Protein AF-A0A2V6EU14-F1 (afdb_monomer_lite)

Secondary structure (DSSP, 8-state):
--HHHHHHHHHTTSS-HHHHHHHHHHHHHHHHHHTT-TTTTTHHHHHHHHS-HHHHHHIIIIIHHHHHHHIIIIIHHH-HHHHHHHHHHHHHHHHHHHHHHHHHHHT-SSHHHHHHHHHHHHHT-

Sequence (125 aa):
LDFVALADLGKSGLLTGKLAWFAFAGIFLGLAVKVPLFPFHTWLPDAYETAPTGVSMVLTGVLSKMGVYGFVRLLLPLFPHEIKILAPWLLGLAICSIVFASLAAWAQSDLKRMVAYLSINHLGY

Radius of gyration: 16.26 Å; chains: 1; bounding box: 33×29×45 Å

Structure (mmCIF, N/CA/C/O backbone):
data_AF-A0A2V6EU14-F1
#
_entry.id   AF-A0A2V6EU14-F1
#
loop_
_atom_site.group_PDB
_atom_site.id
_atom_site.type_symbol
_atom_site.label_atom_id
_atom_site.label_alt_id
_atom_site.label_comp_id
_atom_site.label_asym_id
_atom_site.label_entity_id
_atom_site.label_seq_id
_atom_site.pdbx_PDB_ins_code
_atom_site.Cartn_x
_atom_site.Cartn_y
_atom_site.Cartn_z
_atom_site.occupancy
_atom_site.B_iso_or_equiv
_atom_site.auth_seq_id
_atom_site.auth_comp_id
_atom_site.auth_asym_id
_atom_site.auth_atom_id
_atom_site.pdbx_PDB_model_num
ATOM 1 N N . LEU A 1 1 ? 12.573 -18.080 -7.202 1.00 59.81 1 LEU A N 1
ATOM 2 C CA . LEU A 1 1 ? 13.006 -17.181 -8.294 1.00 59.81 1 LEU A CA 1
ATOM 3 C C . LEU A 1 1 ? 13.930 -16.124 -7.712 1.00 59.81 1 LEU A C 1
ATOM 5 O O . LEU A 1 1 ? 13.534 -15.402 -6.798 1.00 59.81 1 LEU A O 1
ATOM 9 N N . ASP A 1 2 ? 15.173 -16.105 -8.180 1.00 84.25 2 ASP A N 1
ATOM 10 C CA . ASP A 1 2 ? 16.154 -15.094 -7.787 1.00 84.25 2 ASP A CA 1
ATOM 11 C C . ASP A 1 2 ? 15.720 -13.699 -8.287 1.00 84.25 2 ASP A C 1
ATOM 13 O O . ASP A 1 2 ? 15.019 -13.582 -9.293 1.00 84.25 2 ASP A O 1
ATOM 17 N N . PHE A 1 3 ? 16.092 -12.642 -7.564 1.00 78.31 3 PHE A N 1
ATOM 18 C CA . PHE A 1 3 ? 15.792 -11.256 -7.930 1.00 78.31 3 PHE A CA 1
ATOM 19 C C . PHE A 1 3 ? 16.407 -10.901 -9.276 1.00 78.31 3 PHE A C 1
ATOM 21 O O . PHE A 1 3 ? 15.763 -10.259 -10.099 1.00 78.31 3 PHE A O 1
ATOM 28 N N . VAL A 1 4 ? 17.641 -11.360 -9.490 1.00 80.69 4 VAL A N 1
ATOM 29 C CA . VAL A 1 4 ? 18.385 -11.148 -10.730 1.00 80.69 4 VAL A CA 1
ATOM 30 C C . VAL A 1 4 ? 17.641 -11.804 -11.888 1.00 80.69 4 VAL A C 1
ATOM 32 O O . VAL A 1 4 ? 17.346 -11.138 -12.871 1.00 80.69 4 VAL A O 1
ATOM 35 N N . ALA A 1 5 ? 17.192 -13.049 -11.709 1.00 82.88 5 ALA A N 1
ATOM 36 C CA . ALA A 1 5 ? 16.390 -13.746 -12.711 1.00 82.88 5 ALA A CA 1
ATOM 37 C C . ALA A 1 5 ? 15.072 -13.013 -13.036 1.00 82.88 5 ALA A C 1
ATOM 39 O O . ALA A 1 5 ? 14.690 -12.934 -14.199 1.00 82.88 5 ALA A O 1
ATOM 40 N N . LEU A 1 6 ? 14.381 -12.442 -12.040 1.00 79.31 6 LEU A N 1
ATOM 41 C CA . LEU A 1 6 ? 13.170 -11.638 -12.277 1.00 79.31 6 LEU A CA 1
ATOM 42 C C . LEU A 1 6 ? 13.466 -10.329 -13.017 1.00 79.31 6 LEU A C 1
ATOM 44 O O . LEU A 1 6 ? 12.710 -9.947 -13.908 1.00 79.31 6 LEU A O 1
ATOM 48 N N . ALA A 1 7 ? 14.557 -9.649 -12.665 1.00 80.56 7 ALA A N 1
ATOM 49 C CA . ALA A 1 7 ? 14.972 -8.420 -13.331 1.00 80.56 7 ALA A CA 1
ATOM 50 C C . ALA A 1 7 ? 15.406 -8.678 -14.781 1.00 80.56 7 ALA A C 1
ATOM 52 O O . ALA A 1 7 ? 15.093 -7.891 -15.674 1.00 80.56 7 ALA A O 1
ATOM 53 N N . ASP A 1 8 ? 16.087 -9.793 -15.034 1.00 82.31 8 ASP A N 1
ATOM 54 C CA . ASP A 1 8 ? 16.492 -10.195 -16.378 1.00 82.31 8 ASP A CA 1
ATOM 55 C C . ASP A 1 8 ? 15.285 -10.609 -17.224 1.00 82.31 8 ASP A C 1
ATOM 57 O O . ASP A 1 8 ? 15.211 -10.238 -18.394 1.00 82.31 8 ASP A O 1
ATOM 61 N N . LEU A 1 9 ? 14.278 -11.262 -16.628 1.00 80.12 9 LEU A N 1
ATOM 62 C CA . LEU A 1 9 ? 12.991 -11.509 -17.287 1.00 80.12 9 LEU A CA 1
ATOM 63 C C . LEU A 1 9 ? 12.288 -10.201 -17.675 1.00 80.12 9 LEU A C 1
ATOM 65 O O . LEU A 1 9 ? 11.816 -10.088 -18.807 1.00 80.12 9 LEU A O 1
ATOM 69 N N . GLY A 1 10 ? 12.276 -9.199 -16.791 1.00 75.94 10 GLY A N 1
ATOM 70 C CA . GLY A 1 10 ? 11.743 -7.866 -17.101 1.00 75.94 10 GLY A CA 1
ATOM 71 C C . GLY A 1 10 ? 12.475 -7.195 -18.270 1.00 75.94 10 GLY A C 1
ATOM 72 O O . GLY A 1 10 ? 11.849 -6.629 -19.163 1.00 75.94 10 GLY A O 1
ATOM 73 N N . LYS A 1 11 ? 13.807 -7.323 -18.327 1.00 75.44 11 LYS A N 1
ATOM 74 C CA . LYS A 1 11 ? 14.637 -6.780 -19.421 1.00 75.44 11 LYS A CA 1
ATOM 75 C C . LYS A 1 11 ? 14.530 -7.563 -20.728 1.00 75.44 11 LYS A C 1
ATOM 77 O O . LYS A 1 11 ? 14.715 -6.977 -21.790 1.00 75.44 11 LYS A O 1
ATOM 82 N N . SER A 1 12 ? 14.241 -8.863 -20.661 1.00 76.75 12 SER A N 1
ATOM 83 C CA . SER A 1 12 ? 14.160 -9.752 -21.829 1.00 76.75 12 SER A CA 1
ATOM 84 C C . SER A 1 12 ? 13.014 -9.411 -22.791 1.00 76.75 12 SER A C 1
ATOM 86 O O . SER A 1 12 ? 12.949 -9.967 -23.884 1.00 76.75 12 SER A O 1
ATOM 88 N N . GLY A 1 13 ? 12.120 -8.489 -22.410 1.00 67.19 13 GLY A N 1
ATOM 89 C CA . GLY A 1 13 ? 11.014 -8.039 -23.254 1.00 67.19 13 GLY A CA 1
ATOM 90 C C . GLY A 1 13 ? 9.847 -9.026 -23.316 1.00 67.19 13 GLY A C 1
ATOM 91 O O . GLY A 1 13 ? 9.043 -8.953 -24.242 1.00 67.19 13 GLY A O 1
ATOM 92 N N . LEU A 1 14 ? 9.732 -9.936 -22.337 1.00 69.88 14 LEU A N 1
ATOM 93 C CA . LEU A 1 14 ? 8.650 -10.929 -22.262 1.00 69.88 14 LEU A CA 1
ATOM 94 C C . LEU A 1 14 ? 7.253 -10.280 -22.325 1.00 69.88 14 LEU A C 1
ATOM 96 O O . LEU A 1 14 ? 6.328 -10.833 -22.913 1.00 69.88 14 LEU A O 1
ATOM 100 N N . LEU A 1 15 ? 7.107 -9.092 -21.735 1.00 73.44 15 LEU A N 1
ATOM 101 C CA . LEU A 1 15 ? 5.909 -8.264 -21.805 1.00 73.44 15 LEU A CA 1
ATOM 102 C C . LEU A 1 15 ? 6.305 -6.926 -22.432 1.00 73.44 15 LEU A C 1
ATOM 104 O O . LEU A 1 15 ? 7.114 -6.195 -21.869 1.00 73.44 15 LEU A O 1
ATOM 108 N N . THR A 1 16 ? 5.756 -6.601 -23.603 1.00 79.00 16 THR A N 1
ATOM 109 C CA . THR A 1 16 ? 6.050 -5.349 -24.320 1.00 79.00 16 THR A CA 1
ATOM 110 C C . THR A 1 16 ? 4.776 -4.595 -24.693 1.00 79.00 16 THR A C 1
ATOM 112 O O . THR A 1 16 ? 3.686 -5.162 -24.823 1.00 79.00 16 THR A O 1
ATOM 115 N N . GLY A 1 17 ? 4.906 -3.274 -24.844 1.00 84.75 17 GLY A N 1
ATOM 116 C CA . GLY A 1 17 ? 3.826 -2.397 -25.290 1.00 84.75 17 GLY A CA 1
ATOM 117 C C . GLY A 1 17 ? 2.609 -2.414 -24.360 1.00 84.75 17 GLY A C 1
ATOM 118 O O . GLY A 1 17 ? 2.730 -2.328 -23.141 1.00 84.75 17 GLY A O 1
ATOM 119 N N . LYS A 1 18 ? 1.406 -2.515 -24.937 1.00 88.00 18 LYS A N 1
ATOM 120 C CA . LYS A 1 18 ? 0.144 -2.452 -24.177 1.00 88.00 18 LYS A CA 1
ATOM 121 C C . LYS A 1 18 ? -0.020 -3.613 -23.191 1.00 88.00 18 LYS A C 1
ATOM 123 O O . LYS A 1 18 ? -0.629 -3.429 -22.143 1.00 88.00 18 LYS A O 1
ATOM 128 N N . LEU A 1 19 ? 0.520 -4.792 -23.507 1.00 88.56 19 LEU A N 1
ATOM 129 C CA . LEU A 1 19 ? 0.385 -5.968 -22.648 1.00 88.56 19 LEU A CA 1
ATOM 130 C C . LEU A 1 19 ? 1.146 -5.793 -21.326 1.00 88.56 19 LEU A C 1
ATOM 132 O O . LEU A 1 19 ? 0.615 -6.153 -20.279 1.00 88.56 19 LEU A O 1
ATOM 136 N N . ALA A 1 20 ? 2.335 -5.181 -21.364 1.00 88.19 20 ALA A N 1
ATOM 137 C CA . ALA A 1 20 ? 3.081 -4.816 -20.158 1.00 88.19 20 ALA A CA 1
ATOM 138 C C . ALA A 1 20 ? 2.279 -3.864 -19.266 1.00 88.19 20 ALA A C 1
ATOM 140 O O . ALA A 1 20 ? 2.163 -4.108 -18.071 1.00 88.19 20 ALA A O 1
ATOM 141 N N . TRP A 1 21 ? 1.635 -2.853 -19.854 1.00 90.31 21 TRP A N 1
ATOM 142 C CA . TRP A 1 21 ? 0.784 -1.919 -19.115 1.00 90.31 21 TRP A CA 1
ATOM 143 C C . TRP A 1 21 ? -0.429 -2.585 -18.459 1.00 90.31 21 TRP A C 1
ATOM 145 O O . TRP A 1 21 ? -0.725 -2.295 -17.301 1.00 90.31 21 TRP A O 1
ATOM 155 N N . PHE A 1 22 ? -1.115 -3.499 -19.153 1.00 92.56 22 PHE A N 1
ATOM 156 C CA . PHE A 1 22 ? -2.234 -4.240 -18.561 1.00 92.56 22 PHE A CA 1
ATOM 157 C C . PHE A 1 22 ? -1.779 -5.185 -17.444 1.00 92.56 22 PHE A C 1
ATOM 159 O O . PHE A 1 22 ? -2.415 -5.237 -16.391 1.00 92.56 22 PHE A O 1
ATOM 166 N N . ALA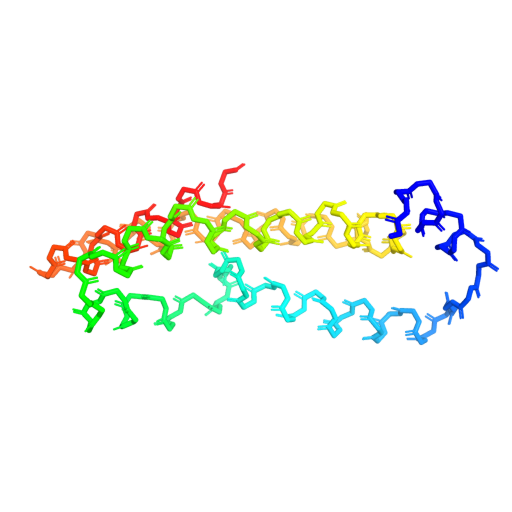 A 1 23 ? -0.667 -5.897 -17.643 1.00 91.94 23 ALA A N 1
ATOM 167 C CA . ALA A 1 23 ? -0.094 -6.775 -16.627 1.00 91.94 23 ALA A CA 1
ATOM 168 C C . ALA A 1 23 ? 0.365 -5.982 -15.393 1.00 91.94 23 ALA A C 1
ATOM 170 O O . ALA A 1 23 ? 0.028 -6.349 -14.266 1.00 91.94 23 ALA A O 1
ATOM 171 N N . PHE A 1 24 ? 1.059 -4.860 -15.608 1.00 92.25 24 PHE A N 1
ATOM 172 C CA . PHE A 1 24 ? 1.450 -3.929 -14.557 1.00 92.25 24 PHE A CA 1
ATOM 173 C C . PHE A 1 24 ? 0.227 -3.438 -13.785 1.00 92.25 24 PHE A C 1
ATOM 175 O O . PHE A 1 24 ? 0.201 -3.567 -12.568 1.00 92.25 24 PHE A O 1
ATOM 182 N N . ALA A 1 25 ? -0.805 -2.935 -14.472 1.00 92.94 25 ALA A N 1
ATOM 183 C CA . ALA A 1 25 ? -2.011 -2.421 -13.828 1.00 92.94 25 ALA A CA 1
ATOM 184 C C . ALA A 1 25 ? -2.725 -3.496 -12.993 1.00 92.94 25 ALA A C 1
ATOM 186 O O . ALA A 1 25 ? -3.129 -3.222 -11.865 1.00 92.94 25 ALA A O 1
ATOM 187 N N . GLY A 1 26 ? -2.832 -4.728 -13.501 1.00 93.69 26 GLY A N 1
ATOM 188 C CA . GLY A 1 26 ? -3.435 -5.844 -12.768 1.00 93.69 26 GLY A CA 1
ATOM 189 C C . GLY A 1 26 ? -2.664 -6.206 -11.495 1.00 93.69 26 GLY A C 1
ATOM 190 O O . GLY A 1 26 ? -3.254 -6.311 -10.418 1.00 93.69 26 GLY A O 1
ATOM 191 N N . ILE A 1 27 ? -1.337 -6.342 -11.595 1.00 92.69 27 ILE A N 1
ATOM 192 C CA . ILE A 1 27 ? -0.478 -6.657 -10.443 1.00 92.69 27 ILE A CA 1
ATOM 193 C C . ILE A 1 27 ? -0.465 -5.490 -9.449 1.00 92.69 27 ILE A C 1
ATOM 195 O O . ILE A 1 27 ? -0.588 -5.705 -8.244 1.00 92.69 27 ILE A O 1
ATOM 199 N N . PHE A 1 28 ? -0.368 -4.256 -9.945 1.00 93.19 28 PHE A N 1
ATOM 200 C CA . PHE A 1 28 ? -0.399 -3.038 -9.143 1.00 93.19 28 PHE A CA 1
ATOM 201 C C . PHE A 1 28 ? -1.697 -2.918 -8.351 1.00 93.19 28 PHE A C 1
ATOM 203 O O . PHE A 1 28 ? -1.638 -2.714 -7.144 1.00 93.19 28 PHE A O 1
ATOM 210 N N . LEU A 1 29 ? -2.860 -3.095 -8.985 1.00 93.44 29 LEU A N 1
ATOM 211 C CA . LEU A 1 29 ? -4.153 -3.029 -8.297 1.00 93.44 29 LEU A CA 1
ATOM 212 C C . LEU A 1 29 ? -4.286 -4.130 -7.238 1.00 93.44 29 LEU A C 1
ATOM 214 O O . LEU A 1 29 ? -4.695 -3.848 -6.113 1.00 93.44 29 LEU A O 1
ATOM 218 N N . GLY A 1 30 ? -3.882 -5.365 -7.555 1.00 92.56 30 GLY A N 1
ATOM 219 C CA . GLY A 1 30 ? -3.896 -6.465 -6.587 1.00 92.56 30 GLY A CA 1
ATOM 220 C C . GLY A 1 30 ? -3.017 -6.186 -5.363 1.00 92.56 30 GLY A C 1
ATOM 221 O O . GLY A 1 30 ? -3.433 -6.412 -4.224 1.00 92.56 30 GLY A O 1
ATOM 222 N N . LEU A 1 31 ? -1.819 -5.638 -5.579 1.00 91.75 31 LEU A N 1
ATOM 223 C CA . LEU A 1 31 ? -0.923 -5.247 -4.492 1.00 91.75 31 LEU A CA 1
ATOM 224 C C . LEU A 1 31 ? -1.414 -3.998 -3.748 1.00 91.75 31 LEU A C 1
ATOM 226 O O . LEU A 1 31 ? -1.248 -3.934 -2.535 1.00 91.75 31 LEU A O 1
ATOM 230 N N . ALA A 1 32 ? -2.060 -3.044 -4.419 1.00 91.81 32 ALA A N 1
ATOM 231 C CA . ALA A 1 32 ? -2.619 -1.847 -3.790 1.00 91.81 32 ALA A CA 1
ATOM 232 C C . ALA A 1 32 ? -3.733 -2.192 -2.788 1.00 91.81 32 ALA A C 1
ATOM 234 O O . ALA A 1 32 ? -3.769 -1.621 -1.699 1.00 91.81 32 ALA A O 1
ATOM 235 N N . VAL A 1 33 ? -4.582 -3.176 -3.110 1.00 92.25 33 VAL A N 1
ATOM 236 C CA . VAL A 1 33 ? -5.573 -3.733 -2.170 1.00 92.25 33 VAL A CA 1
ATOM 237 C C . VAL A 1 33 ? -4.882 -4.437 -0.999 1.00 92.25 33 VAL A C 1
ATOM 239 O O . VAL A 1 33 ? -5.333 -4.334 0.141 1.00 92.25 33 VAL A O 1
ATOM 242 N N . LYS A 1 34 ? -3.776 -5.144 -1.266 1.00 90.75 34 LYS A N 1
ATOM 243 C CA . LYS A 1 34 ? -3.017 -5.891 -0.253 1.00 90.75 34 LYS A CA 1
ATOM 244 C C . LYS A 1 34 ? -2.214 -5.002 0.707 1.00 90.75 34 LYS A C 1
ATOM 246 O O . LYS A 1 34 ? -2.041 -5.410 1.852 1.00 90.75 34 LYS A O 1
ATOM 251 N N . VAL A 1 35 ? -1.717 -3.846 0.249 1.00 89.88 35 VAL A N 1
ATOM 252 C CA . VAL A 1 35 ? -0.973 -2.808 1.017 1.00 89.88 35 VAL A CA 1
ATOM 253 C C . VAL A 1 35 ? -1.891 -1.820 1.754 1.00 89.88 35 VAL A C 1
ATOM 255 O O . VAL A 1 35 ? -1.435 -0.960 2.497 1.00 89.88 35 VAL A O 1
ATOM 258 N N . PRO A 1 36 ? -3.185 -2.120 1.807 1.00 90.19 36 PRO A N 1
ATOM 259 C CA . PRO A 1 36 ? -4.280 -1.137 1.870 1.00 90.19 36 PRO A CA 1
ATOM 260 C C . PRO A 1 36 ? -3.909 0.323 1.522 1.00 90.19 36 PRO A C 1
ATOM 262 O O . PRO A 1 36 ? -3.975 1.209 2.371 1.00 90.19 36 PRO A O 1
ATOM 265 N N . LEU A 1 37 ? -3.565 0.608 0.261 1.00 91.31 37 LEU A N 1
ATOM 266 C CA . LEU A 1 37 ? -3.428 1.998 -0.206 1.00 91.31 37 LEU A CA 1
ATOM 267 C C . LEU A 1 37 ? -4.802 2.661 -0.348 1.00 91.31 37 LEU A C 1
ATOM 269 O O . LEU A 1 37 ? -5.793 1.998 -0.643 1.00 91.31 37 LEU A O 1
ATOM 273 N N . PHE A 1 38 ? -4.882 3.982 -0.211 1.00 92.19 38 PHE A N 1
ATOM 274 C CA . PHE A 1 38 ? -6.059 4.755 -0.603 1.00 92.19 38 PHE A CA 1
ATOM 275 C C . PHE A 1 38 ? -6.392 4.525 -2.092 1.00 92.19 38 PHE A C 1
ATOM 277 O O . PHE A 1 38 ? -5.478 4.580 -2.915 1.00 92.19 38 PHE A O 1
ATOM 284 N N . PRO A 1 39 ? -7.664 4.290 -2.482 1.00 91.19 39 PRO A N 1
ATOM 285 C CA . PRO A 1 39 ? -8.886 4.165 -1.668 1.00 91.19 39 PRO A CA 1
ATOM 286 C C . PRO A 1 39 ? -9.241 2.717 -1.244 1.00 91.19 39 PRO A C 1
ATOM 288 O O . PRO A 1 39 ? -10.316 2.475 -0.707 1.00 91.19 39 PRO A O 1
ATOM 291 N N . PHE A 1 40 ? -8.359 1.742 -1.456 1.00 92.00 40 PHE A N 1
ATOM 292 C CA . PHE A 1 40 ? -8.584 0.302 -1.258 1.00 92.00 40 PHE A CA 1
ATOM 293 C C . PHE A 1 40 ? -8.367 -0.215 0.179 1.00 92.00 40 PHE A C 1
ATOM 295 O O . PHE A 1 40 ? -8.147 -1.408 0.380 1.00 92.00 40 PHE A O 1
ATOM 302 N N . HIS A 1 41 ? -8.411 0.655 1.187 1.00 91.38 41 HIS A N 1
ATOM 303 C CA . HIS A 1 41 ? -8.051 0.320 2.571 1.00 91.38 41 HIS A CA 1
ATOM 304 C C . HIS A 1 41 ? -9.242 -0.029 3.476 1.00 91.38 41 HIS A C 1
ATOM 306 O O . HIS A 1 41 ? -9.049 -0.448 4.615 1.00 91.38 41 HIS A O 1
ATOM 312 N N . THR A 1 42 ? -10.473 0.138 2.990 1.00 89.75 42 THR A N 1
ATOM 313 C CA . THR A 1 42 ? -11.702 0.067 3.801 1.00 89.75 42 THR A CA 1
ATOM 314 C C . THR A 1 42 ? -12.002 -1.312 4.380 1.00 89.75 42 THR A C 1
ATOM 316 O O . THR A 1 42 ? -12.670 -1.401 5.399 1.00 89.75 42 THR A O 1
ATOM 319 N N . TRP A 1 43 ? -11.479 -2.383 3.782 1.00 91.38 43 TRP A N 1
ATOM 320 C CA . TRP A 1 43 ? -11.680 -3.750 4.267 1.00 91.38 43 TRP A CA 1
ATOM 321 C C . TRP A 1 43 ? -10.847 -4.081 5.517 1.00 91.38 43 TRP A C 1
ATOM 323 O O . TRP A 1 43 ? -11.187 -5.000 6.263 1.00 91.38 43 TRP A O 1
ATOM 333 N N . LEU A 1 44 ? -9.734 -3.371 5.743 1.00 90.56 44 LEU A N 1
ATOM 334 C CA . LEU A 1 44 ? -8.780 -3.718 6.798 1.00 90.56 44 LEU A CA 1
ATOM 335 C C . LEU A 1 44 ? -9.336 -3.459 8.212 1.00 90.56 44 LEU A C 1
ATOM 337 O O . LEU A 1 44 ? -9.207 -4.353 9.047 1.00 90.56 44 LEU A O 1
ATOM 341 N N . PRO A 1 45 ? -9.971 -2.307 8.517 1.00 91.06 45 PRO A N 1
ATOM 342 C CA . PRO A 1 45 ? -10.546 -2.064 9.842 1.00 91.06 45 PRO A CA 1
ATOM 343 C C . PRO A 1 45 ? -11.586 -3.112 10.247 1.00 91.06 45 PRO A C 1
ATOM 345 O O . PRO A 1 45 ? -11.525 -3.629 11.362 1.00 91.06 45 PRO A O 1
ATOM 348 N N . ASP A 1 46 ? -12.469 -3.492 9.321 1.00 90.94 46 ASP A N 1
ATOM 349 C CA . ASP A 1 46 ? -13.513 -4.496 9.559 1.00 90.94 46 ASP A CA 1
ATOM 350 C C . ASP A 1 46 ? -12.906 -5.889 9.829 1.00 90.94 46 ASP A C 1
ATOM 352 O O . ASP A 1 46 ? -13.363 -6.636 10.702 1.00 90.94 46 ASP A O 1
ATOM 356 N N . ALA A 1 47 ? -11.814 -6.233 9.136 1.00 89.25 47 ALA A N 1
ATOM 357 C CA . ALA A 1 47 ? -11.081 -7.473 9.383 1.00 89.25 47 ALA A CA 1
ATOM 358 C C . ALA A 1 47 ? -10.408 -7.497 10.769 1.00 89.25 47 ALA A C 1
ATOM 360 O O . ALA A 1 47 ? -10.337 -8.549 11.401 1.00 89.25 47 ALA A O 1
ATOM 361 N N . TYR A 1 48 ? -9.920 -6.355 11.265 1.00 88.75 48 TYR A N 1
ATOM 362 C CA . TYR A 1 48 ? -9.273 -6.266 12.582 1.00 88.75 48 TYR A CA 1
ATOM 363 C C . TYR A 1 48 ? -10.270 -6.338 13.730 1.00 88.75 48 TYR A C 1
ATOM 365 O O . TYR A 1 48 ? -9.970 -6.937 14.764 1.00 88.75 48 TYR A O 1
ATOM 373 N N . GLU A 1 49 ? -11.432 -5.715 13.555 1.00 90.50 49 GLU A N 1
ATOM 374 C CA . GLU A 1 49 ? -12.496 -5.686 14.554 1.00 90.50 49 GLU A CA 1
ATOM 375 C C . GLU A 1 49 ? -12.981 -7.103 14.889 1.00 90.50 49 GLU A C 1
ATOM 377 O O . GLU A 1 49 ? -13.056 -7.492 16.062 1.00 90.50 49 GLU A O 1
ATOM 382 N N . THR A 1 50 ? -13.220 -7.893 13.840 1.00 89.38 50 THR A N 1
ATOM 383 C CA . THR A 1 50 ? -13.774 -9.251 13.916 1.00 89.38 50 THR A CA 1
ATOM 384 C C . THR A 1 50 ? -12.734 -10.329 14.228 1.00 89.38 50 THR A C 1
ATOM 386 O O . THR A 1 50 ? -13.083 -11.393 14.743 1.00 89.38 50 THR A O 1
ATOM 389 N N . ALA A 1 51 ? -11.451 -10.074 13.960 1.00 88.88 51 ALA A N 1
ATOM 390 C CA . ALA A 1 51 ? -10.396 -11.051 14.186 1.00 88.88 51 ALA A CA 1
ATOM 391 C C . ALA A 1 51 ? -10.097 -11.276 15.690 1.00 88.88 51 ALA A C 1
ATOM 393 O O . ALA A 1 51 ? -10.058 -10.328 16.491 1.00 88.88 51 ALA A O 1
ATOM 394 N N . PRO A 1 52 ? -9.821 -12.535 16.099 1.00 91.56 52 PRO A N 1
ATOM 395 C CA . PRO A 1 52 ? -9.223 -12.836 17.396 1.00 91.56 52 PRO A CA 1
ATOM 396 C C . PRO A 1 52 ? -7.856 -12.157 17.538 1.00 91.56 52 PRO A C 1
ATOM 398 O O . PRO A 1 52 ? -7.106 -12.068 16.568 1.00 91.56 52 PRO A O 1
ATOM 401 N N . THR A 1 53 ? -7.475 -11.761 18.754 1.00 87.00 53 THR A N 1
ATOM 402 C CA . THR A 1 53 ? -6.257 -10.967 19.016 1.00 87.00 53 THR A CA 1
ATOM 403 C C . THR A 1 53 ? -4.989 -11.556 18.387 1.00 87.00 53 THR A C 1
ATOM 405 O O . THR A 1 53 ? -4.193 -10.825 17.802 1.00 87.00 53 THR A O 1
ATOM 408 N N . GLY A 1 54 ? -4.814 -12.883 18.448 1.00 88.62 54 GLY A N 1
ATOM 409 C CA . GLY A 1 54 ? -3.686 -13.575 17.814 1.00 88.62 54 GLY A CA 1
ATOM 410 C C . GLY A 1 54 ? -3.634 -13.397 16.295 1.00 88.62 54 GLY A C 1
ATOM 411 O O . GLY A 1 54 ? -2.567 -13.167 15.731 1.00 88.62 54 GLY A O 1
ATOM 412 N N . VAL A 1 55 ? -4.794 -13.443 15.640 1.00 87.25 55 VAL A N 1
ATOM 413 C CA . VAL A 1 55 ? -4.918 -13.259 14.191 1.00 87.25 55 VAL A CA 1
ATOM 414 C C . VAL A 1 55 ? -4.646 -11.807 13.819 1.00 87.25 55 VAL A C 1
ATOM 416 O O . VAL A 1 55 ? -3.878 -11.567 12.890 1.00 87.25 55 VAL A O 1
ATOM 419 N N . SER A 1 56 ? -5.186 -10.844 14.577 1.00 85.00 56 SER A N 1
ATOM 420 C CA . SER A 1 56 ? -4.913 -9.420 14.354 1.00 85.00 56 SER A CA 1
ATOM 421 C C . SER A 1 56 ? -3.416 -9.126 14.451 1.00 85.00 56 SER A C 1
ATOM 423 O O . SER A 1 56 ? -2.881 -8.468 13.570 1.00 85.00 56 SER A O 1
ATOM 425 N N . MET A 1 57 ? -2.699 -9.691 15.432 1.00 86.25 57 MET A N 1
ATOM 426 C CA . MET A 1 57 ? -1.243 -9.511 15.547 1.00 86.25 57 MET A CA 1
ATOM 427 C C . MET A 1 57 ? -0.472 -10.016 14.320 1.00 86.25 57 MET A C 1
ATOM 429 O O . MET A 1 57 ? 0.449 -9.344 13.855 1.00 86.25 57 MET A O 1
ATOM 433 N N . VAL A 1 58 ? -0.840 -11.174 13.764 1.00 86.44 58 VAL A N 1
ATOM 434 C CA . VAL A 1 58 ? -0.211 -11.699 12.538 1.00 86.44 58 VAL A CA 1
ATOM 435 C C . VAL A 1 58 ? -0.578 -10.842 11.323 1.00 86.44 58 VAL A C 1
ATOM 437 O O . VAL A 1 58 ? 0.269 -10.591 10.459 1.00 86.44 58 VAL A O 1
ATOM 440 N N . LEU A 1 59 ? -1.816 -10.351 11.269 1.00 81.12 59 LEU A N 1
ATOM 441 C CA . LEU A 1 59 ? -2.318 -9.496 10.200 1.00 81.12 59 LEU A CA 1
ATOM 442 C C . LEU A 1 59 ? -1.521 -8.183 10.121 1.00 81.12 59 LEU A C 1
ATOM 444 O O . LEU A 1 59 ? -1.004 -7.854 9.052 1.00 81.12 59 LEU A O 1
ATOM 448 N N . THR A 1 60 ? -1.313 -7.499 11.250 1.00 79.12 60 THR A N 1
ATOM 449 C CA . THR A 1 60 ? -0.482 -6.279 11.327 1.00 79.12 60 THR A CA 1
ATOM 450 C C . THR A 1 60 ? 1.001 -6.586 11.181 1.00 79.12 60 THR A C 1
ATOM 452 O O . THR A 1 60 ? 1.771 -5.829 10.579 1.00 79.12 60 THR A O 1
ATOM 455 N N . GLY A 1 61 ? 1.429 -7.692 11.786 1.00 79.69 61 GLY A N 1
ATOM 456 C CA . GLY A 1 61 ? 2.821 -8.085 11.935 1.00 79.69 61 GLY A CA 1
ATOM 457 C C . GLY A 1 61 ? 3.458 -8.536 10.632 1.00 79.69 61 GLY A C 1
ATOM 458 O O . GLY A 1 61 ? 4.581 -8.127 10.357 1.00 79.69 61 GLY A O 1
ATOM 459 N N . VAL A 1 62 ? 2.741 -9.317 9.827 1.00 82.31 62 VAL A N 1
ATOM 460 C CA . VAL A 1 62 ? 3.280 -10.003 8.646 1.00 82.31 62 VAL A CA 1
ATOM 461 C C . VAL A 1 62 ? 2.547 -9.580 7.382 1.00 82.31 62 VAL A C 1
ATOM 463 O O . VAL A 1 62 ? 3.188 -9.158 6.418 1.00 82.31 62 VAL A O 1
ATOM 466 N N . LEU A 1 63 ? 1.211 -9.661 7.371 1.00 78.31 63 LEU A N 1
ATOM 467 C CA . LEU A 1 63 ? 0.450 -9.512 6.128 1.00 78.31 63 LEU A CA 1
ATOM 468 C C . LEU A 1 63 ? 0.629 -8.125 5.505 1.00 78.31 63 LEU A C 1
ATOM 470 O O . LEU A 1 63 ? 0.818 -8.024 4.293 1.00 78.31 63 LEU A O 1
ATOM 474 N N . SER A 1 64 ? 0.661 -7.087 6.342 1.00 78.56 64 SER A N 1
ATOM 475 C CA . SER A 1 64 ? 0.902 -5.711 5.912 1.00 78.56 64 SER A CA 1
ATOM 476 C C . SER A 1 64 ? 2.269 -5.518 5.236 1.00 78.56 64 SER A C 1
ATOM 478 O O . SER A 1 64 ? 2.360 -4.862 4.201 1.00 78.56 64 SER A O 1
ATOM 480 N N . LYS A 1 65 ? 3.341 -6.137 5.757 1.00 84.56 65 LYS A N 1
ATOM 481 C CA . LYS A 1 65 ? 4.691 -6.000 5.172 1.00 84.56 65 LYS A CA 1
ATOM 482 C C . LYS A 1 65 ? 4.863 -6.819 3.900 1.00 84.56 65 LYS A C 1
ATOM 484 O O . LYS A 1 65 ? 5.596 -6.409 3.005 1.00 84.56 65 LYS A O 1
ATOM 489 N N . MET A 1 66 ? 4.158 -7.944 3.787 1.00 86.25 66 MET A N 1
ATOM 490 C CA . MET A 1 66 ? 4.186 -8.768 2.578 1.00 86.25 66 MET A CA 1
ATOM 491 C C . MET A 1 66 ? 3.648 -8.025 1.349 1.00 86.25 66 MET A C 1
ATOM 493 O O . MET A 1 66 ? 4.147 -8.244 0.248 1.00 86.25 66 MET A O 1
ATOM 497 N N . GLY A 1 67 ? 2.675 -7.125 1.521 1.00 85.94 67 GLY A N 1
ATOM 498 C CA . GLY A 1 67 ? 2.187 -6.282 0.428 1.00 85.94 67 GLY A CA 1
ATOM 499 C C . GLY A 1 67 ? 3.271 -5.336 -0.102 1.00 85.94 67 GLY A C 1
ATOM 500 O O . GLY A 1 67 ? 3.541 -5.316 -1.304 1.00 85.94 67 GLY A O 1
ATOM 501 N N . VAL A 1 68 ? 3.937 -4.603 0.797 1.00 86.75 68 VAL A N 1
ATOM 502 C CA . VAL A 1 68 ? 5.009 -3.655 0.440 1.00 86.75 68 VAL A CA 1
ATOM 503 C C . VAL A 1 68 ? 6.207 -4.398 -0.152 1.00 86.75 68 VAL A C 1
ATOM 505 O O . VAL A 1 68 ? 6.764 -3.992 -1.172 1.00 86.75 68 VAL A O 1
ATOM 508 N N . TYR A 1 69 ? 6.551 -5.555 0.417 1.00 89.44 69 TYR A N 1
ATOM 509 C CA . TYR A 1 69 ? 7.553 -6.445 -0.160 1.00 89.44 69 TYR A CA 1
ATOM 510 C C . TYR A 1 69 ? 7.183 -6.874 -1.586 1.00 89.44 69 TYR A C 1
ATOM 512 O O . TYR A 1 69 ? 8.051 -6.894 -2.451 1.00 89.44 69 TYR A O 1
ATOM 520 N N . GLY A 1 70 ? 5.907 -7.155 -1.865 1.00 89.00 70 GLY A N 1
ATOM 521 C CA . GLY A 1 70 ? 5.415 -7.456 -3.211 1.00 89.00 70 GLY A CA 1
ATOM 522 C C . GLY A 1 70 ? 5.679 -6.327 -4.212 1.00 89.00 70 GLY A C 1
ATOM 523 O O . GLY A 1 70 ? 6.142 -6.599 -5.319 1.00 89.00 70 GLY A O 1
ATOM 524 N N . PHE A 1 71 ? 5.482 -5.065 -3.819 1.00 88.88 71 PHE A N 1
ATOM 525 C CA . PHE A 1 71 ? 5.833 -3.910 -4.659 1.00 88.88 71 PHE A CA 1
ATOM 526 C C . PHE A 1 71 ? 7.323 -3.896 -5.010 1.00 88.88 71 PHE A C 1
ATOM 528 O O . PHE A 1 71 ? 7.694 -3.812 -6.182 1.00 88.88 71 PHE A O 1
ATOM 535 N N . VAL A 1 72 ? 8.181 -4.032 -3.999 1.00 89.25 72 VAL A N 1
ATOM 536 C CA . VAL A 1 72 ? 9.636 -3.971 -4.183 1.00 89.25 72 VAL A CA 1
ATOM 537 C C . VAL A 1 72 ? 10.160 -5.189 -4.948 1.00 89.25 72 VAL A C 1
ATOM 539 O O . VAL A 1 72 ? 11.059 -5.075 -5.778 1.00 89.25 72 VAL A O 1
ATOM 542 N N . ARG A 1 73 ? 9.604 -6.373 -4.680 1.00 87.88 73 ARG A N 1
ATOM 543 C CA . ARG A 1 73 ? 10.110 -7.645 -5.202 1.00 87.88 73 ARG A CA 1
ATOM 544 C C . ARG A 1 73 ? 9.560 -8.005 -6.575 1.00 87.88 73 ARG A C 1
ATOM 546 O O . ARG A 1 73 ? 10.247 -8.712 -7.305 1.00 87.88 73 ARG A O 1
ATOM 553 N N . LEU A 1 74 ? 8.346 -7.575 -6.912 1.00 88.56 74 LEU A N 1
ATOM 554 C CA . LEU A 1 74 ? 7.694 -7.924 -8.176 1.00 88.56 74 LEU A CA 1
ATOM 555 C C . LEU A 1 74 ? 7.659 -6.735 -9.127 1.00 88.56 74 LEU A C 1
ATOM 557 O O . LEU A 1 74 ? 8.204 -6.829 -10.221 1.00 88.56 74 LEU A O 1
ATOM 561 N N . LEU A 1 75 ? 7.061 -5.612 -8.721 1.00 88.56 75 LEU A N 1
ATOM 562 C CA . LEU A 1 75 ? 6.812 -4.504 -9.646 1.00 88.56 75 LEU A CA 1
ATOM 563 C C . LEU A 1 75 ? 8.096 -3.794 -10.084 1.00 88.56 75 LEU A C 1
ATOM 565 O O . LEU A 1 75 ? 8.254 -3.539 -11.274 1.00 88.56 75 LEU A O 1
ATOM 569 N N . LEU A 1 76 ? 9.026 -3.517 -9.162 1.00 88.00 76 LEU A N 1
ATOM 570 C CA . LEU A 1 76 ? 10.291 -2.854 -9.509 1.00 88.00 76 LEU A CA 1
ATOM 571 C C . LEU A 1 76 ? 11.141 -3.633 -10.534 1.00 88.00 76 LEU A C 1
ATOM 573 O O . LEU A 1 76 ? 11.573 -3.013 -11.506 1.00 88.00 76 LEU A O 1
ATOM 577 N N . PRO A 1 77 ? 11.416 -4.944 -10.364 1.00 88.19 77 PRO A N 1
ATOM 578 C CA . PRO A 1 77 ? 12.237 -5.678 -11.327 1.00 88.19 77 PRO A CA 1
ATOM 579 C C . PRO A 1 77 ? 11.496 -6.050 -12.616 1.00 88.19 77 PRO A C 1
ATOM 581 O O . PRO A 1 77 ? 12.126 -6.057 -13.671 1.00 88.19 77 PRO A O 1
ATOM 584 N N . LEU A 1 78 ? 10.192 -6.358 -12.560 1.00 87.94 78 LEU A N 1
ATOM 585 C CA . LEU A 1 78 ? 9.437 -6.786 -13.747 1.00 87.94 78 LEU A CA 1
ATOM 586 C C . LEU A 1 78 ? 8.999 -5.614 -14.632 1.00 87.94 78 LEU A C 1
ATOM 588 O O . LEU A 1 78 ? 8.972 -5.766 -15.849 1.00 87.94 78 LEU A O 1
ATOM 592 N N . PHE A 1 79 ? 8.675 -4.461 -14.037 1.00 90.00 79 PHE A N 1
ATOM 593 C CA . PHE A 1 79 ? 8.097 -3.303 -14.731 1.00 90.00 79 PHE A CA 1
ATOM 594 C C . PHE A 1 79 ? 8.807 -1.988 -14.352 1.00 90.00 79 PHE A C 1
ATOM 596 O O . PHE A 1 79 ? 8.184 -1.049 -13.840 1.00 90.00 79 PHE A O 1
ATOM 603 N N . PRO A 1 80 ? 10.136 -1.892 -14.558 1.00 88.25 80 PRO A N 1
ATOM 604 C CA . PRO A 1 80 ? 10.927 -0.747 -14.109 1.00 88.25 80 PRO A CA 1
ATOM 605 C C . PRO A 1 80 ? 10.575 0.557 -14.835 1.00 88.25 80 PRO A C 1
ATOM 607 O O . PRO A 1 80 ? 10.878 1.637 -14.328 1.00 88.25 80 PRO A O 1
ATOM 610 N N . HIS A 1 81 ? 9.985 0.484 -16.029 1.00 88.88 81 HIS A N 1
ATOM 611 C CA . HIS A 1 81 ? 9.607 1.658 -16.808 1.00 88.88 81 HIS A CA 1
ATOM 612 C C . HIS A 1 81 ? 8.251 2.213 -16.351 1.00 88.88 81 HIS A C 1
ATOM 614 O O . HIS A 1 81 ? 8.134 3.396 -16.035 1.00 88.88 81 HIS A O 1
ATOM 620 N N . GLU A 1 82 ? 7.256 1.340 -16.231 1.00 91.75 82 GLU A N 1
ATOM 621 C CA . GLU A 1 82 ? 5.880 1.647 -15.847 1.00 91.75 82 GLU A CA 1
ATOM 622 C C . 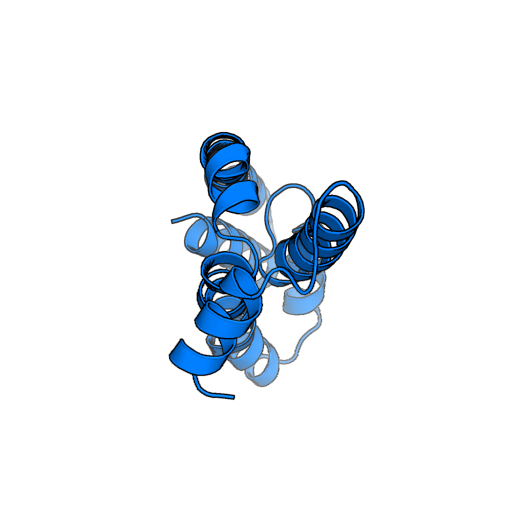GLU A 1 82 ? 5.826 2.218 -14.427 1.00 91.75 82 GLU A C 1
ATOM 624 O O . GLU A 1 82 ? 5.192 3.249 -14.188 1.00 91.75 82 GLU A O 1
ATOM 629 N N . ILE A 1 83 ? 6.565 1.611 -13.487 1.00 90.31 83 ILE A N 1
ATOM 630 C CA . ILE A 1 83 ? 6.599 2.082 -12.098 1.00 90.31 83 ILE A CA 1
ATOM 631 C C . ILE A 1 83 ? 7.275 3.448 -11.956 1.00 90.31 83 ILE A C 1
ATOM 633 O O . ILE A 1 83 ? 6.854 4.240 -11.121 1.00 90.31 83 ILE A O 1
ATOM 637 N N . LYS A 1 84 ? 8.278 3.769 -12.787 1.00 91.44 84 LYS A N 1
ATOM 638 C CA . LYS A 1 84 ? 8.901 5.105 -12.798 1.00 91.44 84 LYS A CA 1
ATOM 639 C C . LYS A 1 84 ? 7.924 6.175 -13.271 1.00 91.44 84 LYS A C 1
ATOM 641 O O . LYS A 1 84 ? 7.933 7.276 -12.731 1.00 91.44 84 LYS A O 1
ATOM 646 N N . ILE A 1 85 ? 7.077 5.847 -14.245 1.00 93.00 85 ILE A N 1
ATOM 647 C CA . ILE A 1 85 ? 6.041 6.756 -14.749 1.00 93.00 85 ILE A CA 1
ATOM 648 C C . ILE A 1 85 ? 4.940 6.959 -13.697 1.00 93.00 85 ILE A C 1
ATOM 650 O O . ILE A 1 85 ? 4.480 8.083 -13.504 1.00 93.00 85 ILE A O 1
ATOM 654 N N . LEU A 1 86 ? 4.534 5.898 -12.987 1.00 92.38 86 LEU A N 1
ATOM 655 C CA . LEU A 1 86 ? 3.515 5.987 -11.932 1.00 92.38 86 LEU A CA 1
ATOM 656 C C . LEU A 1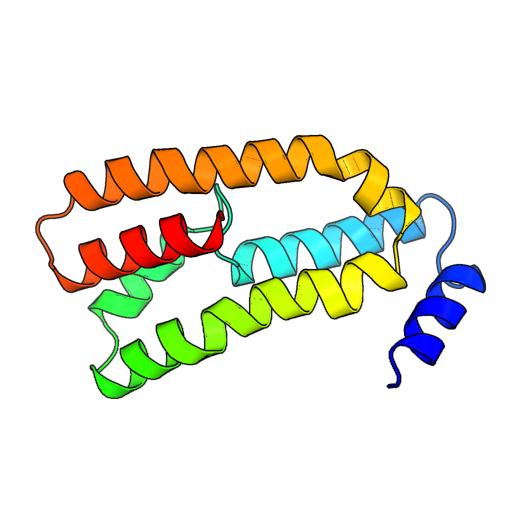 86 ? 4.029 6.439 -10.563 1.00 92.38 86 LEU A C 1
ATOM 658 O O . LEU A 1 86 ? 3.209 6.757 -9.707 1.00 92.38 86 LEU A O 1
ATOM 662 N N . ALA A 1 87 ? 5.341 6.504 -10.341 1.00 91.44 87 ALA A N 1
ATOM 663 C CA . ALA A 1 87 ? 5.937 6.899 -9.066 1.00 91.44 87 ALA A CA 1
ATOM 664 C C . ALA A 1 87 ? 5.325 8.172 -8.434 1.00 91.44 87 ALA A C 1
ATOM 666 O O . ALA A 1 87 ? 4.963 8.106 -7.258 1.00 91.44 87 ALA A O 1
ATOM 667 N N . PRO A 1 88 ? 5.134 9.303 -9.150 1.00 93.44 88 PRO A N 1
ATOM 668 C CA . PRO A 1 88 ? 4.514 10.493 -8.556 1.00 93.44 88 PRO A CA 1
ATOM 669 C C . PRO A 1 88 ? 3.053 10.266 -8.143 1.00 93.44 88 PRO A C 1
ATOM 671 O O . PRO A 1 88 ? 2.617 10.776 -7.114 1.00 93.44 88 PRO A O 1
ATOM 674 N N . TRP A 1 89 ? 2.299 9.465 -8.901 1.00 92.50 89 TRP A N 1
ATOM 675 C CA . TRP A 1 89 ? 0.923 9.108 -8.551 1.00 92.50 89 TRP A CA 1
ATOM 676 C C . TRP A 1 89 ? 0.872 8.192 -7.333 1.00 92.50 89 TRP A C 1
ATOM 678 O O . TRP A 1 89 ? 0.062 8.411 -6.437 1.00 92.50 89 TRP A O 1
ATOM 688 N N . LEU A 1 90 ? 1.769 7.205 -7.264 1.00 91.69 90 LEU A N 1
ATOM 689 C CA . LEU A 1 90 ? 1.905 6.325 -6.108 1.00 91.69 90 LEU A CA 1
ATOM 690 C C . LEU A 1 90 ? 2.265 7.119 -4.846 1.00 91.69 90 LEU A C 1
ATOM 692 O O . LEU A 1 90 ? 1.685 6.871 -3.79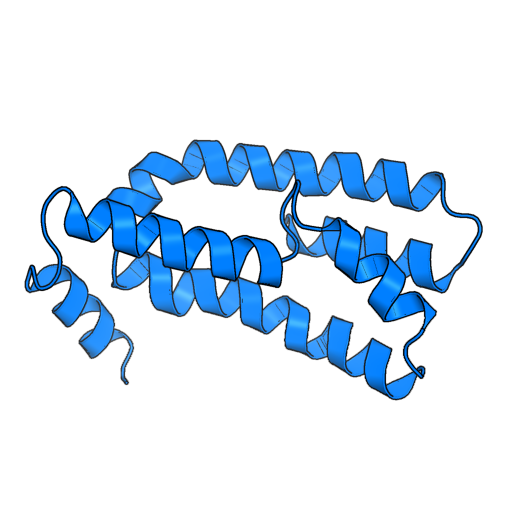4 1.00 91.69 90 LEU A O 1
ATOM 696 N N . LEU A 1 91 ? 3.152 8.113 -4.963 1.00 92.88 91 LEU A N 1
ATOM 697 C CA . LEU A 1 91 ? 3.471 9.030 -3.870 1.00 92.88 91 LEU A CA 1
ATOM 698 C C . LEU A 1 91 ? 2.238 9.834 -3.431 1.00 92.88 91 LEU A C 1
ATOM 700 O O . LEU A 1 91 ? 1.980 9.953 -2.236 1.00 92.88 91 LEU A O 1
ATOM 704 N N . GLY A 1 92 ? 1.439 10.329 -4.380 1.00 95.06 92 GLY A N 1
ATOM 705 C CA . GLY A 1 92 ? 0.159 10.974 -4.078 1.00 95.06 92 GLY A CA 1
ATOM 706 C C . GLY A 1 92 ? -0.787 10.056 -3.299 1.00 95.06 92 GLY A C 1
ATOM 707 O O . GLY A 1 92 ? -1.326 10.458 -2.270 1.00 95.06 92 GLY A O 1
ATOM 708 N N . LEU A 1 93 ? -0.932 8.797 -3.726 1.00 93.31 93 LEU A N 1
ATOM 709 C CA . LEU A 1 93 ? -1.746 7.799 -3.021 1.00 93.31 93 LEU A CA 1
ATOM 710 C C . LEU A 1 93 ? -1.196 7.472 -1.626 1.00 93.31 93 LEU A C 1
ATOM 712 O O . LEU A 1 93 ? -1.983 7.285 -0.696 1.00 93.31 93 LEU A O 1
ATOM 716 N N . ALA A 1 94 ? 0.126 7.424 -1.457 1.00 92.81 94 ALA A N 1
ATOM 717 C CA . ALA A 1 94 ? 0.767 7.221 -0.161 1.00 92.81 94 ALA A CA 1
ATOM 718 C C . ALA A 1 94 ? 0.442 8.378 0.796 1.00 92.81 94 ALA A C 1
ATOM 720 O O . ALA A 1 94 ? -0.060 8.142 1.893 1.00 92.81 94 ALA A O 1
ATOM 721 N N . ILE A 1 95 ? 0.587 9.628 0.341 1.00 95.75 95 ILE A N 1
ATOM 722 C CA . ILE A 1 95 ? 0.216 10.823 1.117 1.00 95.75 95 ILE A CA 1
ATOM 723 C C . ILE A 1 95 ? -1.276 10.803 1.474 1.00 95.75 95 ILE A C 1
ATOM 725 O O . ILE A 1 95 ? -1.639 11.054 2.623 1.00 95.75 95 ILE A O 1
ATOM 729 N N . CYS A 1 96 ? -2.153 10.457 0.527 1.00 95.31 96 CYS A N 1
ATOM 730 C CA . CYS A 1 96 ? -3.577 10.293 0.816 1.00 95.31 96 CYS A CA 1
ATOM 731 C C . CYS A 1 96 ? -3.820 9.208 1.875 1.00 95.31 96 CYS A C 1
ATOM 733 O O . CYS A 1 96 ? -4.610 9.422 2.790 1.00 95.31 96 CYS A O 1
ATOM 735 N N . SER A 1 97 ? -3.122 8.074 1.797 1.00 93.62 97 SER A N 1
ATOM 736 C CA . SER A 1 97 ? -3.234 6.990 2.784 1.00 93.62 97 SER A CA 1
ATOM 737 C C . SER A 1 97 ? -2.807 7.456 4.175 1.00 93.62 97 SER A C 1
ATOM 739 O O . SER A 1 97 ? -3.490 7.154 5.147 1.00 93.62 97 SER A O 1
ATOM 741 N N . ILE A 1 98 ? -1.747 8.264 4.267 1.00 95.06 98 ILE A N 1
ATOM 742 C CA . ILE A 1 98 ? -1.295 8.872 5.522 1.00 95.06 98 ILE A CA 1
ATOM 743 C C . ILE A 1 98 ? -2.392 9.786 6.090 1.00 95.06 98 ILE A C 1
ATOM 745 O O . ILE A 1 98 ? -2.833 9.598 7.224 1.00 95.06 98 ILE A O 1
ATOM 749 N N . VAL A 1 99 ? -2.861 10.765 5.315 1.00 95.69 99 VAL A N 1
ATOM 750 C CA . VAL A 1 99 ? -3.778 11.800 5.820 1.00 95.69 99 VAL A CA 1
ATOM 751 C C . VAL A 1 99 ? -5.164 11.232 6.125 1.00 95.69 99 VAL A C 1
ATOM 753 O O . VAL A 1 99 ? -5.672 11.407 7.234 1.00 95.69 99 VAL A O 1
ATOM 756 N N . PHE A 1 100 ? -5.779 10.526 5.172 1.00 94.94 100 PHE A N 1
ATOM 757 C CA . PHE A 1 100 ? -7.146 10.028 5.335 1.00 94.94 100 PHE A CA 1
ATOM 758 C C . PHE A 1 100 ? -7.241 8.933 6.397 1.00 94.94 100 PHE A C 1
ATOM 760 O O . PHE A 1 100 ? -8.215 8.925 7.147 1.00 94.94 100 PHE A O 1
ATOM 767 N N . ALA A 1 101 ? -6.241 8.051 6.523 1.00 94.44 101 ALA A N 1
ATOM 768 C CA . ALA A 1 101 ? -6.270 7.032 7.568 1.00 94.44 101 ALA A CA 1
ATOM 769 C C . ALA A 1 101 ? -6.123 7.641 8.970 1.00 94.44 101 ALA A C 1
ATOM 771 O O . ALA A 1 101 ? -6.826 7.215 9.881 1.00 94.44 101 ALA A O 1
ATOM 772 N N . SER A 1 102 ? -5.294 8.676 9.150 1.00 94.62 102 SER A N 1
ATOM 773 C CA . SER A 1 102 ? -5.189 9.386 10.436 1.00 94.62 102 SER A CA 1
ATOM 774 C C . SER A 1 102 ? -6.488 10.085 10.828 1.00 94.62 102 SER A C 1
ATOM 776 O O . SER A 1 102 ? -6.923 9.985 11.975 1.00 94.62 102 SER A O 1
ATOM 778 N N . LEU A 1 103 ? -7.139 10.760 9.875 1.00 95.81 103 LEU A N 1
ATOM 779 C CA . LEU A 1 103 ? -8.437 11.395 10.113 1.00 95.81 103 LEU A CA 1
ATOM 780 C C . LEU A 1 103 ? -9.518 10.356 10.438 1.00 95.81 103 LEU A C 1
ATOM 782 O O . LEU A 1 103 ? -10.300 10.547 11.368 1.00 95.81 103 LEU A O 1
ATOM 786 N N . ALA A 1 104 ? -9.536 9.232 9.717 1.00 94.31 104 ALA A N 1
ATOM 787 C CA . ALA A 1 104 ? -10.473 8.145 9.971 1.00 94.31 104 ALA A CA 1
ATOM 788 C C . ALA A 1 10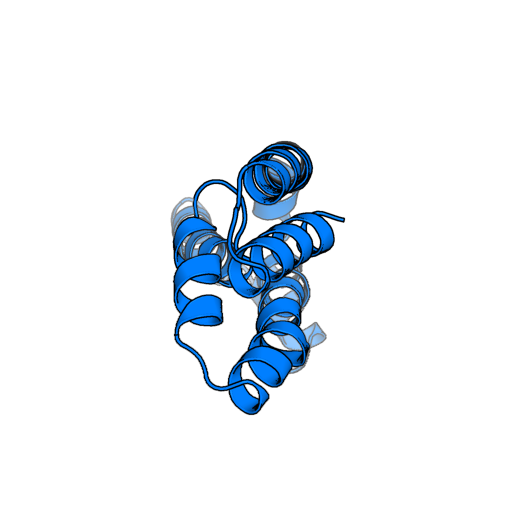4 ? -10.232 7.470 11.329 1.00 94.31 104 ALA A C 1
ATOM 790 O O . ALA A 1 104 ? -11.209 7.151 12.005 1.00 94.31 104 ALA A O 1
ATOM 791 N N . ALA A 1 105 ? -8.969 7.300 11.748 1.00 94.81 105 ALA A N 1
ATOM 792 C CA . ALA A 1 105 ? -8.602 6.779 13.066 1.00 94.81 105 ALA A CA 1
ATOM 793 C C . ALA A 1 105 ? -9.151 7.663 14.191 1.00 94.81 105 ALA A C 1
ATOM 795 O O . ALA A 1 105 ? -9.730 7.144 15.140 1.00 94.81 105 ALA A O 1
ATOM 796 N N . TRP A 1 106 ? -9.018 8.988 14.059 1.00 95.44 106 TRP A N 1
ATOM 797 C CA . TRP A 1 106 ? -9.519 9.944 15.050 1.00 95.44 106 TRP A CA 1
ATOM 798 C C . TRP A 1 106 ? -11.047 9.906 15.200 1.00 95.44 106 TRP A C 1
ATOM 800 O O . TRP A 1 106 ? -11.566 10.117 16.293 1.00 95.44 106 TRP A O 1
ATOM 810 N N . ALA A 1 107 ? -11.769 9.590 14.123 1.00 95.25 107 ALA A N 1
ATOM 811 C CA . ALA A 1 107 ? -13.223 9.459 14.135 1.00 95.25 107 ALA A CA 1
ATOM 812 C C . ALA A 1 107 ? -13.735 8.100 14.665 1.00 95.25 107 ALA A C 1
ATOM 814 O O . ALA A 1 107 ? -14.948 7.934 14.807 1.00 95.25 107 ALA A O 1
ATOM 815 N N . GLN A 1 108 ? -12.867 7.114 14.934 1.00 94.94 108 GLN A N 1
ATOM 816 C CA . GLN A 1 108 ? -13.303 5.806 15.439 1.00 94.94 108 GLN A CA 1
ATOM 817 C C . GLN A 1 108 ? -13.567 5.825 16.948 1.00 94.94 108 GLN A C 1
ATOM 819 O O . GLN A 1 108 ? -12.768 6.334 17.728 1.00 94.94 108 GLN A O 1
AT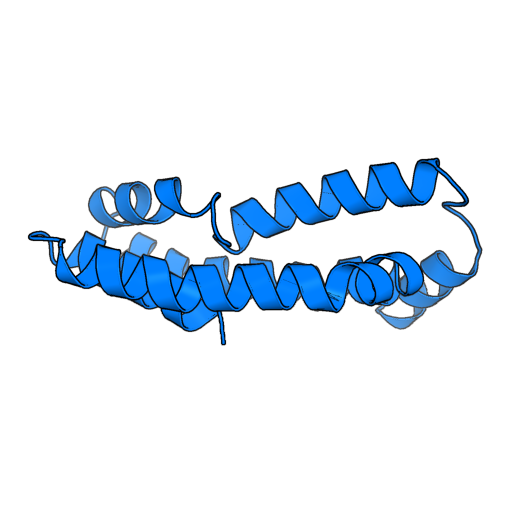OM 824 N N . SER A 1 109 ? -14.656 5.176 17.369 1.00 94.44 109 SER A N 1
ATOM 825 C CA . SER A 1 109 ? -14.939 4.901 18.788 1.00 94.44 109 SER A CA 1
ATOM 826 C C . SER A 1 109 ? -14.409 3.540 19.260 1.00 94.44 109 SER A C 1
ATOM 828 O O . SER A 1 109 ? -14.215 3.346 20.457 1.00 94.44 109 SER A O 1
ATOM 830 N N . ASP A 1 110 ? -14.165 2.601 18.339 1.00 92.56 110 ASP A N 1
ATOM 831 C CA . ASP A 1 110 ? -13.599 1.285 18.650 1.00 92.56 110 ASP A CA 1
ATOM 832 C C . ASP A 1 110 ? -12.064 1.294 18.570 1.00 92.56 110 ASP A C 1
ATOM 834 O O . ASP A 1 110 ? -11.464 1.743 17.586 1.00 92.56 110 ASP A O 1
ATOM 838 N N . LEU A 1 111 ? -11.423 0.743 19.603 1.00 90.62 111 LEU A N 1
ATOM 839 C CA . LEU A 1 111 ? -9.968 0.726 19.729 1.00 90.62 111 LEU A CA 1
ATOM 840 C C . LEU A 1 111 ? -9.295 -0.158 18.668 1.00 90.62 111 LEU A C 1
ATOM 842 O O . LEU A 1 111 ? -8.240 0.216 18.152 1.00 90.62 111 LEU A O 1
ATOM 846 N N . LYS A 1 112 ? -9.876 -1.314 18.314 1.00 88.81 112 LYS A N 1
ATOM 847 C CA . LYS A 1 112 ? -9.280 -2.206 17.304 1.00 88.81 112 LYS A CA 1
ATOM 848 C C . LYS A 1 112 ? -9.310 -1.552 15.925 1.00 88.81 112 LYS A C 1
ATOM 850 O O . LYS A 1 112 ? -8.303 -1.588 15.216 1.00 88.81 112 LYS A O 1
ATOM 855 N N . ARG A 1 113 ? -10.426 -0.908 15.571 1.00 92.44 113 ARG A N 1
ATOM 856 C CA . ARG A 1 113 ? -10.576 -0.138 14.327 1.00 92.44 113 ARG A CA 1
ATOM 857 C C . ARG A 1 113 ? -9.612 1.042 14.286 1.00 92.44 113 ARG A C 1
ATOM 859 O O . ARG A 1 113 ? -8.959 1.251 13.265 1.00 92.44 113 ARG A O 1
ATOM 866 N N . MET A 1 114 ? -9.463 1.776 15.392 1.00 93.94 114 MET A N 1
ATOM 867 C CA . MET A 1 114 ? -8.503 2.881 15.486 1.00 93.94 114 MET A CA 1
ATOM 868 C C . MET A 1 114 ? -7.067 2.401 15.218 1.00 93.94 114 MET A C 1
ATOM 870 O O . MET A 1 114 ? -6.368 2.979 14.386 1.00 93.94 114 MET A O 1
ATOM 874 N N . VAL A 1 115 ? -6.639 1.302 15.852 1.00 91.38 115 VAL A N 1
ATOM 875 C CA . VAL A 1 115 ? -5.304 0.709 15.634 1.00 91.38 115 VAL A CA 1
ATOM 876 C C . VAL A 1 115 ? -5.123 0.214 14.192 1.00 91.38 115 VAL A C 1
ATOM 878 O O . VAL A 1 115 ? -4.035 0.349 13.624 1.00 91.38 115 VAL A O 1
ATOM 881 N N . ALA A 1 116 ? -6.174 -0.317 13.563 1.00 91.44 116 ALA A N 1
ATOM 882 C CA . ALA A 1 116 ? -6.132 -0.721 12.159 1.00 91.44 116 ALA A CA 1
ATOM 883 C C . ALA A 1 116 ? -5.894 0.475 11.219 1.00 91.44 116 ALA A C 1
ATOM 885 O O . ALA A 1 116 ? -5.027 0.401 10.348 1.00 91.44 116 ALA A O 1
ATOM 886 N N . TYR A 1 117 ? -6.586 1.601 11.428 1.00 93.88 117 TYR A N 1
ATOM 887 C CA . TYR A 1 117 ? -6.355 2.823 10.648 1.00 93.88 117 TYR A CA 1
ATOM 888 C C . TYR A 1 117 ? -4.962 3.421 10.872 1.00 93.88 117 TYR A C 1
ATOM 890 O O . TYR A 1 117 ? -4.310 3.822 9.909 1.00 93.88 117 TYR A O 1
ATOM 898 N N . LEU A 1 118 ? -4.451 3.411 12.105 1.00 92.19 118 LEU A N 1
ATOM 899 C CA . LEU A 1 118 ? -3.066 3.818 12.374 1.00 92.19 118 LEU A CA 1
ATOM 900 C C . LEU A 1 118 ? -2.052 2.906 11.667 1.00 92.19 118 LEU A C 1
ATOM 902 O O . LEU A 1 118 ? -1.020 3.374 11.191 1.00 92.19 118 LEU A O 1
ATOM 906 N N . SER A 1 119 ? -2.359 1.614 11.536 1.00 90.75 119 SER A N 1
ATOM 907 C CA . SER A 1 119 ? -1.524 0.680 10.772 1.00 90.75 119 SER A CA 1
ATOM 908 C C . SER A 1 119 ? -1.520 1.014 9.277 1.00 90.75 119 SER A C 1
ATOM 910 O O . SER A 1 119 ? -0.465 0.947 8.655 1.00 90.75 119 SER A O 1
ATOM 912 N N . ILE A 1 120 ? -2.662 1.420 8.706 1.00 91.81 120 ILE A N 1
ATOM 913 C CA . ILE A 1 120 ? -2.752 1.903 7.314 1.00 91.81 120 ILE A CA 1
ATOM 914 C C . ILE A 1 120 ? -1.913 3.170 7.127 1.00 91.81 120 ILE A C 1
ATOM 916 O O . ILE A 1 120 ? -1.133 3.246 6.181 1.00 91.81 120 ILE A O 1
ATOM 920 N N . ASN A 1 121 ? -2.032 4.136 8.045 1.00 93.06 121 ASN A N 1
ATOM 921 C CA . ASN A 1 121 ? -1.209 5.346 8.033 1.00 93.06 121 ASN A CA 1
ATOM 922 C C . ASN A 1 121 ? 0.288 4.993 8.019 1.00 93.06 121 ASN A C 1
ATOM 924 O O . ASN A 1 121 ? 1.032 5.512 7.189 1.00 93.06 121 ASN A O 1
ATOM 928 N N . HIS A 1 122 ? 0.707 4.061 8.880 1.00 90.50 122 HIS A N 1
ATOM 929 C CA . HIS A 1 122 ? 2.104 3.653 8.979 1.00 90.50 122 HIS A CA 1
ATOM 930 C C . HIS A 1 122 ? 2.655 2.974 7.719 1.00 90.50 122 HIS A C 1
ATOM 932 O O . HIS A 1 122 ? 3.847 3.080 7.455 1.00 90.50 122 HIS A O 1
ATOM 938 N N . LEU A 1 123 ? 1.812 2.285 6.946 1.00 87.25 123 LEU A N 1
ATOM 939 C CA . LEU A 1 123 ? 2.211 1.661 5.678 1.00 87.25 123 LEU A CA 1
ATOM 940 C C . LEU A 1 123 ? 2.381 2.668 4.536 1.00 87.25 123 LEU A C 1
ATOM 942 O O . LEU A 1 123 ? 2.904 2.301 3.487 1.00 87.25 123 LEU A O 1
ATOM 946 N N . GLY A 1 124 ? 1.914 3.906 4.719 1.00 83.56 124 GLY A N 1
ATOM 947 C CA . GLY A 1 124 ? 2.102 4.985 3.755 1.00 83.56 124 GLY A CA 1
ATOM 948 C C . GLY A 1 124 ? 3.475 5.665 3.823 1.00 83.56 124 GLY A C 1
ATOM 949 O O . GLY A 1 124 ? 3.790 6.403 2.891 1.00 83.56 124 GLY A O 1
ATOM 950 N N . TYR A 1 125 ? 4.263 5.442 4.886 1.00 81.69 125 TYR A N 1
ATOM 951 C CA . TYR A 1 125 ? 5.654 5.916 5.007 1.00 81.69 125 TYR A CA 1
ATOM 952 C C . TYR A 1 125 ? 6.629 4.982 4.285 1.00 81.69 125 TYR A C 1
ATOM 954 O O . TYR A 1 125 ? 7.554 5.514 3.633 1.00 81.69 125 TYR A O 1
#

Foldseek 3Di:
DDLVVLLVQLVVCPDDDVRLVVVLVVLVVVLCLQLVWPPNNVVQLVCQVPDDPVVNCCCLPPSNVVSVVSCVRHCCRNPVPNCVVCVVVLLVRLVVQQVVLCVVLVVDPDPSSNVRSVSSNVSSD

pLDDT: mean 88.53, std 6.21, range [59.81, 95.81]